Protein AF-A0A5P9NQQ9-F1 (afdb_monomer_lite)

Structure (mmCIF, N/CA/C/O backbone):
data_AF-A0A5P9NQQ9-F1
#
_entry.id   AF-A0A5P9NQQ9-F1
#
loop_
_atom_site.group_PDB
_atom_site.id
_atom_site.type_symbol
_atom_site.label_atom_id
_atom_site.label_alt_id
_atom_site.label_comp_id
_atom_site.label_asym_id
_atom_site.label_entity_id
_atom_site.label_seq_id
_atom_site.pdbx_PDB_ins_code
_atom_site.Cartn_x
_atom_site.Cartn_y
_atom_site.Cartn_z
_atom_site.occupancy
_atom_site.B_iso_or_equiv
_atom_site.auth_seq_id
_atom_site.auth_comp_id
_atom_site.auth_asym_id
_atom_site.auth_atom_id
_atom_site.pdbx_PDB_model_num
ATOM 1 N N . MET A 1 1 ? -5.054 -13.053 15.509 1.00 62.75 1 MET A N 1
ATOM 2 C CA . MET A 1 1 ? -4.160 -11.875 15.423 1.00 62.75 1 MET A CA 1
ATOM 3 C C . MET A 1 1 ? -4.801 -10.733 16.200 1.00 62.75 1 MET A C 1
ATOM 5 O O . MET A 1 1 ? -6.017 -10.631 16.146 1.00 62.75 1 MET A O 1
ATOM 9 N N . THR A 1 2 ? -4.041 -9.943 16.963 1.00 88.81 2 THR A N 1
ATOM 10 C CA . THR A 1 2 ? -4.587 -8.856 17.804 1.00 88.81 2 THR A CA 1
ATOM 11 C C . THR A 1 2 ? -4.728 -7.544 17.020 1.00 88.81 2 THR A C 1
ATOM 13 O O . THR A 1 2 ? -4.051 -7.359 16.008 1.00 88.81 2 THR A O 1
ATOM 16 N N . LEU A 1 3 ? -5.566 -6.615 17.505 1.00 94.50 3 LEU A N 1
ATOM 17 C CA . LEU A 1 3 ? -5.713 -5.258 16.948 1.00 94.50 3 LEU A CA 1
ATOM 18 C C . LEU A 1 3 ? -4.354 -4.548 16.811 1.00 94.50 3 LEU A C 1
ATOM 20 O O . LEU A 1 3 ? -4.021 -4.015 15.759 1.00 94.50 3 LEU A O 1
ATOM 24 N N . VAL A 1 4 ? -3.530 -4.602 17.858 1.00 96.94 4 VAL A N 1
ATOM 25 C CA . VAL A 1 4 ? -2.196 -3.984 17.853 1.00 96.94 4 VAL A CA 1
ATOM 26 C C . VAL A 1 4 ? -1.304 -4.588 16.770 1.00 96.94 4 VAL A C 1
ATOM 28 O O . VAL A 1 4 ? -0.618 -3.856 16.064 1.00 96.94 4 VAL A O 1
ATOM 31 N N . ALA A 1 5 ? -1.337 -5.914 16.602 1.00 97.62 5 ALA A N 1
ATOM 32 C CA . ALA A 1 5 ? -0.528 -6.584 15.592 1.00 97.62 5 ALA A CA 1
ATOM 33 C C . ALA A 1 5 ? -0.919 -6.157 14.170 1.00 97.62 5 ALA A C 1
ATOM 35 O O . ALA A 1 5 ? -0.033 -5.871 13.370 1.00 97.62 5 ALA A O 1
ATOM 36 N N . VAL A 1 6 ? -2.219 -6.062 13.853 1.00 98.06 6 VAL A N 1
ATOM 37 C CA . VAL A 1 6 ? -2.646 -5.639 12.506 1.00 98.06 6 VAL A CA 1
ATOM 38 C C . VAL A 1 6 ? -2.301 -4.174 12.233 1.00 98.06 6 VAL A C 1
ATOM 40 O O . VAL A 1 6 ? -1.783 -3.871 11.162 1.00 98.06 6 VAL A O 1
ATOM 43 N N . LEU A 1 7 ? -2.476 -3.283 13.215 1.00 98.50 7 LEU A N 1
ATOM 44 C CA . LEU A 1 7 ? -2.081 -1.877 13.087 1.00 98.50 7 LEU A CA 1
ATOM 45 C C . LEU A 1 7 ? -0.565 -1.733 12.890 1.00 98.50 7 LEU A C 1
ATOM 47 O O . LEU A 1 7 ? -0.127 -0.946 12.052 1.00 98.50 7 LEU A O 1
ATOM 51 N N . LEU A 1 8 ? 0.241 -2.516 13.614 1.00 98.62 8 LEU A N 1
ATOM 52 C CA . LEU A 1 8 ? 1.697 -2.495 13.473 1.00 98.62 8 LEU A CA 1
ATOM 53 C C . LEU A 1 8 ? 2.131 -2.970 12.082 1.00 98.62 8 LEU A C 1
ATOM 55 O O . LEU A 1 8 ? 2.996 -2.353 11.464 1.00 98.62 8 LEU A O 1
ATOM 59 N N . LEU A 1 9 ? 1.515 -4.037 11.573 1.00 98.62 9 LEU A N 1
ATOM 60 C CA . LEU A 1 9 ? 1.798 -4.537 10.230 1.00 98.62 9 LEU A CA 1
ATOM 61 C C . LEU A 1 9 ? 1.407 -3.520 9.151 1.00 98.62 9 LEU A C 1
ATOM 63 O O . LEU A 1 9 ? 2.206 -3.281 8.247 1.00 98.62 9 LEU A O 1
ATOM 67 N N . ASN A 1 10 ? 0.241 -2.876 9.274 1.00 98.81 10 ASN A N 1
ATOM 68 C CA . ASN A 1 10 ? -0.165 -1.792 8.375 1.00 98.81 10 ASN A CA 1
ATOM 69 C C . ASN A 1 10 ? 0.848 -0.642 8.412 1.00 98.81 10 ASN A C 1
ATOM 71 O O . ASN A 1 10 ? 1.297 -0.183 7.365 1.00 98.81 10 ASN A O 1
ATOM 75 N N . ALA A 1 11 ? 1.246 -0.197 9.610 1.00 98.81 11 ALA A N 1
ATOM 76 C CA . ALA A 1 11 ? 2.225 0.872 9.779 1.00 98.81 11 ALA A CA 1
ATOM 77 C C . ALA A 1 11 ? 3.553 0.542 9.086 1.00 98.81 11 ALA A C 1
ATOM 79 O O . ALA A 1 11 ? 4.048 1.334 8.289 1.00 98.81 11 ALA A O 1
ATOM 80 N N . ILE A 1 12 ? 4.106 -0.647 9.338 1.00 98.81 12 ILE A N 1
ATOM 81 C CA . ILE A 1 12 ? 5.363 -1.082 8.720 1.00 98.81 12 ILE A CA 1
ATOM 82 C C . ILE A 1 12 ? 5.215 -1.147 7.201 1.00 98.81 12 ILE A C 1
ATOM 84 O O . ILE A 1 12 ? 6.064 -0.630 6.476 1.00 98.81 12 ILE A O 1
ATOM 88 N N . TRP A 1 13 ? 4.145 -1.767 6.707 1.00 98.81 13 TRP A N 1
ATOM 89 C CA . TRP A 1 13 ? 3.975 -1.987 5.278 1.00 98.81 13 TRP A CA 1
ATOM 90 C C . TRP A 1 13 ? 3.759 -0.683 4.503 1.00 98.81 13 TRP A C 1
ATOM 92 O O . TRP A 1 13 ? 4.443 -0.438 3.508 1.00 98.81 13 TRP A O 1
ATOM 102 N N . PHE A 1 14 ? 2.907 0.212 5.006 1.00 98.81 14 PHE A N 1
ATOM 103 C CA . PHE A 1 14 ? 2.761 1.553 4.444 1.00 98.81 14 PHE A CA 1
ATOM 104 C C . PHE A 1 14 ? 4.059 2.371 4.556 1.00 98.81 14 PHE A C 1
ATOM 106 O O . PHE A 1 14 ? 4.407 3.100 3.629 1.00 98.81 14 PHE A O 1
ATOM 113 N N . GLY A 1 15 ? 4.838 2.214 5.629 1.00 98.75 15 GLY A N 1
ATOM 114 C CA . GLY A 1 15 ? 6.157 2.842 5.758 1.00 98.75 15 GLY A CA 1
ATOM 115 C C . GLY A 1 15 ? 7.158 2.365 4.697 1.00 98.75 15 GLY A C 1
ATOM 116 O O . GLY A 1 15 ? 7.855 3.176 4.084 1.00 98.75 15 GLY A O 1
ATOM 117 N N . LEU A 1 16 ? 7.187 1.061 4.411 1.00 98.56 16 LEU A N 1
ATOM 118 C CA . LEU A 1 16 ? 8.004 0.486 3.336 1.00 98.56 16 LEU A CA 1
ATOM 119 C C . LEU A 1 16 ? 7.539 0.959 1.953 1.00 98.56 16 LEU A C 1
ATOM 121 O O . LEU A 1 16 ? 8.364 1.254 1.087 1.00 98.56 16 LEU A O 1
ATOM 125 N N . ALA A 1 17 ? 6.228 1.086 1.747 1.00 98.19 17 ALA A N 1
ATOM 126 C CA . ALA A 1 17 ? 5.679 1.668 0.530 1.00 98.19 17 ALA A CA 1
ATOM 127 C C . ALA A 1 17 ? 6.096 3.143 0.379 1.00 98.19 17 ALA A C 1
ATOM 129 O O . ALA A 1 17 ? 6.539 3.543 -0.698 1.00 98.19 17 ALA A O 1
ATOM 130 N N . PHE A 1 18 ? 6.052 3.948 1.446 1.00 98.69 18 PHE A N 1
ATOM 131 C CA . PHE A 1 18 ? 6.598 5.310 1.429 1.00 98.69 18 PHE A CA 1
ATOM 132 C C . PHE A 1 18 ? 8.075 5.324 1.014 1.00 98.69 18 PHE A C 1
ATOM 134 O O . PHE A 1 18 ? 8.448 6.079 0.115 1.00 98.69 18 PHE A O 1
ATOM 141 N N . GLU A 1 19 ? 8.914 4.468 1.599 1.00 98.38 19 GLU A N 1
ATOM 142 C CA . GLU A 1 19 ? 10.322 4.372 1.210 1.00 98.38 19 GLU A CA 1
ATOM 143 C C . GLU A 1 19 ? 10.466 4.030 -0.284 1.00 98.38 19 GLU A C 1
ATOM 145 O O . GLU A 1 19 ? 11.201 4.707 -1.007 1.00 98.38 19 GLU A O 1
ATOM 150 N N . ALA A 1 20 ? 9.739 3.021 -0.771 1.00 97.69 20 ALA A N 1
ATOM 151 C CA . ALA A 1 20 ? 9.813 2.565 -2.154 1.00 97.69 20 ALA A CA 1
ATOM 152 C C . ALA A 1 20 ? 9.357 3.638 -3.157 1.00 97.69 20 ALA A C 1
ATOM 154 O O . ALA A 1 20 ? 10.067 3.921 -4.126 1.00 97.69 20 ALA A O 1
ATOM 155 N N . PHE A 1 21 ? 8.198 4.252 -2.913 1.00 98.00 21 PHE A N 1
ATOM 156 C CA . PHE A 1 21 ? 7.552 5.177 -3.843 1.00 98.00 21 PHE A CA 1
ATOM 157 C C . PHE A 1 21 ? 8.041 6.620 -3.715 1.00 98.00 21 PHE A C 1
ATOM 159 O O . PHE A 1 21 ? 8.022 7.343 -4.704 1.00 98.00 21 PHE A O 1
ATOM 166 N N . TYR A 1 22 ? 8.513 7.054 -2.543 1.00 98.38 22 TYR A N 1
ATOM 167 C CA . TYR A 1 22 ? 8.976 8.429 -2.327 1.00 98.38 22 TYR A CA 1
ATOM 168 C C . TYR A 1 22 ? 10.501 8.547 -2.408 1.00 98.38 22 TYR A C 1
ATOM 170 O O . TYR A 1 22 ? 11.042 9.329 -3.202 1.00 98.38 22 TYR A O 1
ATOM 178 N N . ILE A 1 23 ? 11.205 7.757 -1.590 1.00 98.19 23 ILE A N 1
ATOM 179 C CA . ILE A 1 23 ? 12.659 7.854 -1.404 1.00 98.19 23 ILE A CA 1
ATOM 180 C C . ILE A 1 23 ? 13.377 7.136 -2.549 1.00 98.19 23 ILE A C 1
ATOM 182 O O . ILE A 1 23 ? 14.177 7.735 -3.267 1.00 98.19 23 ILE A O 1
ATOM 186 N N . ARG A 1 24 ? 13.045 5.863 -2.780 1.00 97.94 24 ARG A N 1
ATOM 187 C CA . ARG A 1 24 ? 13.659 5.004 -3.805 1.00 97.94 24 ARG A CA 1
ATOM 188 C C . ARG A 1 24 ? 12.884 4.982 -5.121 1.00 97.94 24 ARG A C 1
ATOM 190 O O . ARG A 1 24 ? 13.062 4.068 -5.924 1.00 97.94 24 ARG A O 1
ATOM 197 N N . ARG A 1 25 ? 12.090 6.015 -5.398 1.00 97.94 25 ARG A N 1
ATOM 198 C CA . ARG A 1 25 ? 11.178 6.084 -6.553 1.00 97.94 25 ARG A CA 1
ATOM 199 C C . ARG A 1 25 ? 11.825 5.783 -7.907 1.00 97.94 25 ARG A C 1
ATOM 201 O O . ARG A 1 25 ? 11.235 5.094 -8.727 1.00 97.94 25 ARG A O 1
ATOM 208 N N . ARG A 1 26 ? 13.079 6.204 -8.128 1.00 97.44 26 ARG A N 1
ATOM 209 C CA . ARG A 1 26 ? 13.843 5.875 -9.351 1.00 97.44 26 ARG A CA 1
ATOM 210 C C . ARG A 1 26 ? 14.204 4.392 -9.454 1.00 97.44 26 ARG A C 1
ATOM 212 O O . ARG A 1 26 ? 14.282 3.864 -10.556 1.00 97.44 26 ARG A O 1
ATOM 219 N N . VAL A 1 27 ? 14.449 3.721 -8.328 1.00 97.06 27 VAL A N 1
ATOM 220 C CA . VAL A 1 27 ? 14.668 2.267 -8.289 1.00 97.06 27 VAL A CA 1
ATOM 221 C C . VAL A 1 27 ? 13.352 1.551 -8.563 1.00 97.06 27 VAL A C 1
ATOM 223 O O . VAL A 1 27 ? 13.320 0.644 -9.388 1.00 97.06 27 VAL A O 1
ATOM 226 N N . PHE A 1 28 ? 12.264 1.999 -7.935 1.00 96.81 28 PHE A N 1
ATOM 227 C CA . PHE A 1 28 ? 10.941 1.427 -8.159 1.00 96.81 28 PHE A CA 1
ATOM 228 C C . PHE A 1 28 ? 10.439 1.641 -9.598 1.00 96.81 28 PHE A C 1
ATOM 230 O O . PHE A 1 28 ? 9.889 0.725 -10.200 1.00 96.81 28 PHE A O 1
ATOM 237 N N . GLY A 1 29 ? 10.724 2.791 -10.214 1.00 96.88 29 GLY A N 1
ATOM 238 C CA . GLY A 1 29 ? 10.417 3.056 -11.624 1.00 96.88 29 GLY A CA 1
ATOM 239 C C . GLY A 1 29 ? 11.025 2.021 -12.576 1.00 96.88 29 GLY A C 1
ATOM 240 O O . GLY A 1 29 ? 10.365 1.597 -13.520 1.00 96.88 29 GLY A O 1
ATOM 241 N N . LYS A 1 30 ? 12.228 1.507 -12.279 1.00 96.19 30 LYS A N 1
ATOM 242 C CA . LYS A 1 30 ? 12.850 0.417 -13.057 1.00 96.19 30 LYS A CA 1
ATOM 243 C C . LYS A 1 30 ? 12.105 -0.913 -12.929 1.00 96.19 30 LYS A C 1
ATOM 245 O O . LYS A 1 30 ? 12.219 -1.748 -13.821 1.00 96.19 30 LYS A O 1
ATOM 250 N N . VAL A 1 31 ? 11.380 -1.121 -11.829 1.00 94.88 31 VAL A N 1
ATOM 251 C CA . VAL A 1 31 ? 10.502 -2.286 -11.639 1.00 94.88 31 VAL A CA 1
ATOM 252 C C . VAL A 1 31 ? 9.231 -2.134 -12.478 1.00 94.88 31 VAL A C 1
ATOM 254 O O . VAL A 1 31 ? 8.775 -3.120 -13.050 1.00 94.88 31 VAL A O 1
ATOM 257 N N . MET A 1 32 ? 8.688 -0.914 -12.574 1.00 93.50 32 MET A N 1
ATOM 258 C CA . MET A 1 32 ? 7.478 -0.615 -13.355 1.00 93.50 32 MET A CA 1
ATOM 259 C C . MET A 1 32 ? 7.718 -0.631 -14.864 1.00 93.50 32 MET A C 1
ATOM 261 O O . MET A 1 32 ? 6.859 -1.083 -15.610 1.00 93.50 32 MET A O 1
ATOM 265 N N . VAL A 1 33 ? 8.880 -0.144 -15.301 1.00 95.44 33 VAL A N 1
ATOM 266 C CA . VAL A 1 33 ? 9.296 -0.115 -16.706 1.00 95.44 33 VAL A CA 1
ATOM 267 C C . VAL A 1 33 ? 10.556 -0.970 -16.818 1.00 95.44 33 VAL A C 1
ATOM 269 O O . VAL A 1 33 ? 11.655 -0.455 -16.604 1.00 95.44 33 VAL A O 1
ATOM 272 N N . PRO A 1 34 ? 10.440 -2.294 -17.028 1.00 91.88 34 PRO A N 1
ATOM 273 C CA . PRO A 1 34 ? 11.577 -3.213 -16.981 1.00 91.88 34 PRO A CA 1
ATOM 274 C C . PRO A 1 34 ? 12.494 -3.111 -18.211 1.00 91.88 34 PRO A C 1
ATOM 276 O O . PRO A 1 34 ? 13.706 -3.301 -18.070 1.00 91.88 34 PRO A O 1
ATOM 279 N N . ILE A 1 35 ? 11.938 -2.763 -19.374 1.00 92.69 35 ILE A N 1
ATOM 280 C CA . ILE A 1 35 ? 12.670 -2.515 -20.625 1.00 92.69 35 ILE A CA 1
ATOM 281 C C . ILE A 1 35 ? 13.457 -1.211 -20.470 1.00 92.69 35 ILE A C 1
ATOM 283 O O . ILE A 1 35 ? 12.946 -0.234 -19.925 1.00 92.69 35 ILE A O 1
ATOM 287 N N . ARG A 1 36 ? 14.741 -1.204 -20.839 1.00 93.50 36 ARG A N 1
ATOM 288 C CA . ARG A 1 36 ? 15.627 -0.065 -20.551 1.00 93.50 36 ARG A CA 1
ATOM 289 C C . ARG A 1 36 ? 15.374 1.089 -21.512 1.00 93.50 36 ARG A C 1
ATOM 291 O O . ARG A 1 36 ? 15.395 2.235 -21.080 1.00 93.50 36 ARG A O 1
ATOM 298 N N . GLU A 1 37 ? 15.134 0.757 -22.767 1.00 94.62 37 GLU A N 1
ATOM 299 C CA . GLU A 1 37 ? 14.923 1.659 -23.893 1.00 94.62 37 GLU A CA 1
ATOM 300 C C . GLU A 1 37 ? 13.677 2.536 -23.660 1.00 94.62 37 GLU A C 1
ATOM 302 O O . GLU A 1 37 ? 13.690 3.732 -23.934 1.00 94.62 37 GLU A O 1
ATOM 307 N N . ASP A 1 38 ? 12.652 1.986 -23.001 1.00 94.19 38 ASP A N 1
ATOM 308 C CA . ASP A 1 38 ? 11.409 2.691 -22.654 1.00 94.19 38 ASP A CA 1
ATOM 309 C C . ASP A 1 38 ? 11.572 3.728 -21.525 1.00 94.19 38 ASP A C 1
ATOM 311 O O . ASP A 1 38 ? 10.619 4.427 -21.171 1.00 94.19 38 ASP A O 1
ATOM 315 N N . ARG A 1 39 ? 12.768 3.839 -20.931 1.00 96.12 39 ARG A N 1
ATOM 316 C CA . ARG A 1 39 ? 13.062 4.769 -19.826 1.00 96.12 39 ARG A CA 1
ATOM 317 C C . ARG A 1 39 ? 13.672 6.087 -20.291 1.00 96.12 39 ARG A C 1
ATOM 319 O O . ARG A 1 39 ? 13.820 6.997 -19.480 1.00 96.12 39 ARG A O 1
ATOM 326 N N . GLU A 1 40 ? 14.051 6.198 -21.560 1.00 93.62 40 GLU A N 1
ATOM 327 C CA . GLU A 1 40 ? 14.743 7.372 -22.108 1.00 93.62 40 GLU A CA 1
ATOM 328 C C . GLU A 1 40 ? 13.749 8.397 -22.675 1.00 93.62 40 GLU A C 1
ATOM 330 O O . GLU A 1 40 ? 13.850 8.842 -23.814 1.00 93.62 40 GLU A O 1
ATOM 335 N N . ASN A 1 41 ? 12.735 8.755 -21.883 1.00 94.75 41 ASN A N 1
ATOM 336 C CA . ASN A 1 41 ? 11.724 9.737 -22.272 1.00 94.75 41 ASN A CA 1
ATOM 337 C C . ASN A 1 41 ? 11.103 10.446 -21.057 1.00 94.75 41 ASN A C 1
ATOM 339 O O . ASN A 1 41 ? 11.188 9.993 -19.914 1.00 94.75 41 ASN A O 1
ATOM 343 N N . THR A 1 42 ? 10.424 11.562 -21.323 1.00 96.56 42 THR A N 1
ATOM 344 C CA . THR A 1 42 ? 9.786 12.398 -20.295 1.00 96.56 42 THR A CA 1
ATOM 345 C C . THR A 1 42 ? 8.608 11.716 -19.599 1.00 96.56 42 THR A C 1
ATOM 347 O O . THR A 1 42 ? 8.308 12.049 -18.452 1.00 96.56 42 THR A O 1
ATOM 350 N N . ALA A 1 43 ? 7.951 10.744 -20.242 1.00 96.56 43 ALA A N 1
ATOM 351 C CA . ALA A 1 43 ? 6.862 9.990 -19.625 1.00 96.56 43 ALA A CA 1
ATOM 352 C C . ALA A 1 43 ? 7.374 9.085 -18.493 1.00 96.56 43 ALA A C 1
ATOM 354 O O . ALA A 1 43 ? 6.739 8.997 -17.441 1.00 96.56 43 ALA A O 1
ATOM 355 N N . TYR A 1 44 ? 8.552 8.476 -18.656 1.00 97.00 44 TYR A N 1
ATOM 356 C CA . TYR A 1 44 ? 9.204 7.719 -17.591 1.00 97.00 44 TYR A CA 1
ATOM 357 C C . TYR A 1 44 ? 9.581 8.608 -16.398 1.00 97.00 44 TYR A C 1
ATOM 359 O O . TYR A 1 44 ? 9.320 8.239 -15.252 1.00 97.00 44 TYR A O 1
ATOM 367 N N . ASP A 1 45 ? 10.139 9.799 -16.635 1.00 97.50 45 ASP A N 1
ATOM 368 C CA . ASP A 1 45 ? 10.450 10.732 -15.545 1.00 97.50 45 ASP A CA 1
ATOM 369 C C . ASP A 1 45 ? 9.182 11.211 -14.820 1.00 97.50 45 ASP A C 1
ATOM 371 O O . ASP A 1 45 ? 9.164 11.272 -13.587 1.00 97.50 45 ASP A O 1
ATOM 375 N N . ALA A 1 46 ? 8.094 11.473 -15.553 1.00 97.81 46 ALA A N 1
ATOM 376 C CA . ALA A 1 46 ? 6.798 11.801 -14.962 1.00 97.81 46 ALA A CA 1
ATOM 377 C C . ALA A 1 46 ? 6.252 10.646 -14.100 1.00 97.81 46 ALA A C 1
ATOM 379 O O . ALA A 1 46 ? 5.793 10.884 -12.982 1.00 97.81 46 ALA A O 1
ATOM 380 N N . LEU A 1 47 ? 6.361 9.394 -14.566 1.00 96.75 47 LEU A N 1
ATOM 381 C CA . LEU A 1 47 ? 6.000 8.201 -13.791 1.00 96.75 47 LEU A CA 1
ATOM 382 C C . LEU A 1 47 ? 6.823 8.110 -12.499 1.00 96.75 47 LEU A C 1
ATOM 384 O O . LEU A 1 47 ? 6.265 7.908 -11.421 1.00 96.75 47 LEU A O 1
ATOM 388 N N . VAL A 1 48 ? 8.140 8.286 -12.585 1.00 98.12 48 VAL A N 1
ATOM 389 C CA . VAL A 1 48 ? 9.038 8.259 -11.424 1.00 98.12 48 VAL A CA 1
ATOM 390 C C . VAL A 1 48 ? 8.657 9.334 -10.407 1.00 98.12 48 VAL A C 1
ATOM 392 O O . VAL A 1 48 ? 8.549 9.033 -9.218 1.00 98.12 48 VAL A O 1
ATOM 395 N N . GLU A 1 49 ? 8.442 10.577 -10.842 1.00 98.00 49 GLU A N 1
ATOM 396 C CA . GLU A 1 49 ? 8.087 11.674 -9.934 1.00 98.00 49 GLU A CA 1
ATOM 397 C C . GLU A 1 49 ? 6.662 11.535 -9.380 1.00 98.00 49 GLU A C 1
ATOM 399 O O . GLU A 1 49 ? 6.429 11.901 -8.225 1.00 98.00 49 GLU A O 1
ATOM 404 N N . SER A 1 50 ? 5.742 10.897 -10.118 1.00 97.50 50 SER A N 1
ATOM 405 C CA . SER A 1 50 ? 4.404 10.556 -9.613 1.00 97.50 50 SER A CA 1
ATOM 406 C C . SER A 1 50 ? 4.454 9.668 -8.360 1.00 97.50 50 SER A C 1
ATOM 408 O O . SER A 1 50 ? 3.586 9.759 -7.487 1.00 97.50 50 SER A O 1
ATOM 410 N N . GLY A 1 51 ? 5.535 8.892 -8.202 1.00 97.44 51 GLY A N 1
ATOM 411 C CA . GLY A 1 51 ? 5.805 8.097 -7.008 1.00 97.44 51 GLY A CA 1
ATOM 412 C C . GLY A 1 51 ? 5.779 8.919 -5.715 1.00 97.44 51 GLY A C 1
ATOM 413 O O . GLY A 1 51 ? 5.363 8.405 -4.682 1.00 97.44 51 GLY A O 1
ATOM 414 N N . ARG A 1 52 ? 6.114 10.218 -5.747 1.00 97.75 52 ARG A N 1
ATOM 415 C CA . ARG A 1 52 ? 6.069 11.080 -4.548 1.00 97.75 52 ARG A CA 1
ATOM 416 C C . ARG A 1 52 ? 4.656 11.256 -4.008 1.00 97.75 52 ARG A C 1
ATOM 418 O O . ARG A 1 52 ? 4.471 11.253 -2.795 1.00 97.75 52 ARG A O 1
ATOM 425 N N . PHE A 1 53 ? 3.662 11.363 -4.884 1.00 97.06 53 PHE A N 1
ATOM 426 C CA . PHE A 1 53 ? 2.266 11.451 -4.462 1.00 97.06 53 PHE A CA 1
ATOM 427 C C . PHE A 1 53 ? 1.837 10.141 -3.803 1.00 97.06 53 PHE A C 1
ATOM 429 O O . PHE A 1 53 ? 1.349 10.142 -2.675 1.00 97.06 53 PHE A O 1
ATOM 436 N N . MET A 1 54 ? 2.119 9.012 -4.461 1.00 95.94 54 MET A N 1
ATOM 437 C CA . MET A 1 54 ? 1.809 7.684 -3.931 1.00 95.94 54 MET A CA 1
ATOM 438 C C . MET A 1 54 ? 2.517 7.426 -2.595 1.00 95.94 54 MET A C 1
ATOM 440 O O . MET A 1 54 ? 1.897 6.981 -1.632 1.00 95.94 54 MET A O 1
ATOM 444 N N . GLY A 1 55 ? 3.802 7.754 -2.501 1.00 98.19 55 GLY A N 1
ATOM 445 C CA . GLY A 1 55 ? 4.574 7.643 -1.273 1.00 98.19 55 GLY A CA 1
ATOM 446 C C . GLY A 1 55 ? 4.029 8.534 -0.157 1.00 98.19 55 GLY A C 1
ATOM 447 O O . GLY A 1 55 ? 3.923 8.072 0.973 1.00 98.19 55 GLY A O 1
ATOM 448 N N . GLY A 1 56 ? 3.612 9.767 -0.462 1.00 98.44 56 GLY A N 1
ATOM 449 C CA . GLY A 1 56 ? 2.995 10.676 0.508 1.00 98.44 56 GLY A CA 1
ATOM 450 C C . GLY A 1 56 ? 1.713 10.116 1.131 1.00 98.44 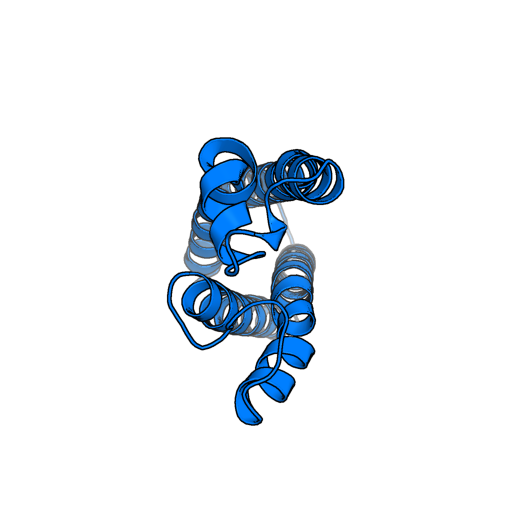56 GLY A C 1
ATOM 451 O O . GLY A 1 56 ? 1.558 10.166 2.351 1.00 98.44 56 GLY A O 1
ATOM 452 N N . PHE A 1 57 ? 0.835 9.502 0.327 1.00 98.19 57 PHE A N 1
ATOM 453 C CA . PHE A 1 57 ? -0.348 8.808 0.852 1.00 98.19 57 PHE A CA 1
ATOM 454 C C . PHE A 1 57 ? 0.032 7.649 1.777 1.00 98.19 57 PHE A C 1
ATOM 456 O O . PHE A 1 57 ? -0.511 7.532 2.873 1.00 98.19 57 PHE A O 1
ATOM 463 N N . ASN A 1 58 ? 1.005 6.829 1.377 1.00 98.69 58 ASN A N 1
ATOM 464 C CA . ASN A 1 58 ? 1.479 5.724 2.209 1.00 98.69 58 ASN A CA 1
ATOM 465 C C . ASN A 1 58 ? 2.120 6.224 3.520 1.00 98.69 58 ASN A C 1
ATOM 467 O O . ASN A 1 58 ? 1.882 5.642 4.572 1.00 98.69 58 ASN A O 1
ATOM 471 N N . LEU A 1 59 ? 2.848 7.346 3.511 1.00 98.75 59 LEU A N 1
ATOM 472 C CA . LEU A 1 59 ? 3.373 7.946 4.742 1.00 98.75 59 LEU A CA 1
ATOM 473 C C . LEU A 1 59 ? 2.246 8.358 5.694 1.00 98.75 59 LEU A C 1
ATOM 475 O O . LEU A 1 59 ? 2.319 8.069 6.886 1.00 98.75 59 LEU A O 1
ATOM 479 N N . ALA A 1 60 ? 1.199 9.000 5.173 1.00 98.69 60 ALA A N 1
ATOM 480 C CA . ALA A 1 60 ? 0.047 9.394 5.975 1.00 98.69 60 ALA A CA 1
ATOM 481 C C . ALA A 1 60 ? -0.660 8.173 6.590 1.00 98.69 60 ALA A C 1
ATOM 483 O O . ALA A 1 60 ? -0.972 8.183 7.778 1.00 98.69 60 ALA A O 1
ATOM 484 N N . LEU A 1 61 ? -0.849 7.097 5.818 1.00 98.69 61 LEU A N 1
ATOM 485 C CA . LEU A 1 61 ? -1.441 5.844 6.303 1.00 98.69 61 LEU A CA 1
ATOM 486 C C . LEU A 1 61 ? -0.556 5.146 7.346 1.00 98.69 61 LEU A C 1
ATOM 488 O O . LEU A 1 61 ? -1.058 4.647 8.356 1.00 98.69 61 LEU A O 1
ATOM 492 N N . SER A 1 62 ? 0.762 5.153 7.145 1.00 98.81 62 SER A N 1
ATOM 493 C CA . SER A 1 62 ? 1.728 4.659 8.127 1.00 98.81 62 SER A CA 1
ATOM 494 C C . SER A 1 62 ? 1.628 5.444 9.434 1.00 98.81 62 SER A C 1
ATOM 496 O O . SER A 1 62 ? 1.499 4.849 10.503 1.00 98.81 62 SER A O 1
ATOM 498 N N . ALA A 1 63 ? 1.663 6.775 9.354 1.00 98.81 63 ALA A N 1
ATOM 499 C CA . ALA A 1 63 ? 1.580 7.659 10.511 1.00 98.81 63 ALA A CA 1
ATOM 500 C C . ALA A 1 63 ? 0.241 7.514 11.245 1.00 98.81 63 ALA A C 1
ATOM 502 O O . ALA A 1 63 ? 0.227 7.475 12.473 1.00 98.81 63 ALA A O 1
ATOM 503 N N . LEU A 1 64 ? -0.866 7.359 10.511 1.00 98.62 64 LEU A N 1
ATOM 504 C CA . LEU A 1 64 ? -2.181 7.089 11.087 1.00 98.62 64 LEU A CA 1
ATOM 505 C C . LEU A 1 64 ? -2.162 5.804 11.918 1.00 98.62 64 LEU A C 1
ATOM 507 O O . LEU A 1 64 ? -2.555 5.828 13.078 1.00 98.62 64 LEU A O 1
ATOM 511 N N . ASN A 1 65 ? -1.664 4.694 11.368 1.00 98.75 65 ASN A N 1
ATOM 512 C CA . ASN A 1 65 ? -1.615 3.425 12.096 1.00 98.75 65 ASN A CA 1
ATOM 513 C C . ASN A 1 65 ? -0.706 3.501 13.339 1.00 98.75 65 ASN A C 1
ATOM 515 O O . ASN A 1 65 ? -1.057 2.954 14.382 1.00 98.75 65 ASN A O 1
ATOM 519 N N . ILE A 1 66 ? 0.406 4.241 13.273 1.00 98.75 66 ILE A N 1
ATOM 520 C CA . ILE A 1 66 ? 1.252 4.525 14.445 1.00 98.75 66 ILE A CA 1
ATOM 521 C C . ILE A 1 66 ? 0.474 5.328 15.498 1.00 98.75 66 ILE A C 1
ATOM 523 O O . ILE A 1 66 ? 0.471 4.961 16.672 1.00 98.75 66 ILE A O 1
ATOM 527 N N . ALA A 1 67 ? -0.222 6.391 15.092 1.00 98.44 67 ALA A N 1
ATOM 528 C CA . ALA A 1 67 ? -1.027 7.209 15.998 1.00 98.44 67 ALA A CA 1
ATOM 529 C C . ALA A 1 67 ? -2.146 6.394 16.668 1.00 98.44 67 ALA A C 1
ATOM 531 O O . ALA A 1 67 ? -2.388 6.553 17.861 1.00 98.44 67 ALA A O 1
ATOM 532 N N . LEU A 1 68 ? -2.779 5.475 15.933 1.00 97.94 68 LEU A N 1
ATOM 533 C CA . LEU A 1 68 ? -3.789 4.560 16.468 1.00 97.94 68 LEU A CA 1
ATOM 534 C C . LEU A 1 68 ? -3.219 3.612 17.533 1.00 97.94 68 LEU A C 1
ATOM 536 O O . LEU A 1 68 ? -3.873 3.387 18.548 1.00 97.94 68 LEU A O 1
ATOM 540 N N . ILE A 1 69 ? -1.994 3.106 17.353 1.00 97.62 69 ILE A N 1
ATOM 541 C CA . ILE A 1 69 ? -1.309 2.274 18.361 1.00 97.62 69 ILE A CA 1
ATOM 542 C C . ILE A 1 69 ? -1.023 3.072 19.639 1.00 97.62 69 ILE A C 1
ATOM 544 O O . ILE A 1 69 ? -1.172 2.547 20.739 1.00 97.62 69 ILE A O 1
ATOM 548 N N . PHE A 1 70 ? -0.643 4.346 19.523 1.00 97.62 70 PHE A N 1
ATOM 549 C CA . PHE A 1 70 ? -0.454 5.209 20.694 1.00 97.62 70 PHE A CA 1
ATOM 550 C C . PHE A 1 70 ? -1.772 5.695 21.314 1.00 97.62 70 PHE A C 1
ATOM 552 O O . PHE A 1 70 ? -1.765 6.205 22.431 1.00 97.62 70 PHE A O 1
ATOM 559 N N . ASN A 1 71 ? -2.902 5.506 20.626 1.00 96.25 71 ASN A N 1
ATOM 560 C CA . ASN A 1 71 ? -4.224 5.967 21.042 1.00 96.25 71 ASN A CA 1
ATOM 561 C C . ASN A 1 71 ? -5.251 4.820 21.144 1.00 96.25 71 ASN A C 1
ATOM 563 O O . ASN A 1 71 ? -6.422 4.993 20.809 1.00 96.25 71 ASN A O 1
ATOM 567 N N . LEU A 1 72 ? -4.834 3.641 21.624 1.00 93.12 72 LEU A N 1
ATOM 568 C CA . LEU A 1 72 ? -5.714 2.466 21.766 1.00 93.12 72 LEU A CA 1
ATOM 569 C C . LEU A 1 72 ? -6.917 2.695 22.699 1.00 93.12 72 LEU A C 1
ATOM 571 O O . LEU A 1 72 ? -7.929 2.017 22.565 1.00 93.12 72 LEU A O 1
ATOM 575 N N . GLY A 1 73 ? -6.826 3.646 23.631 1.00 91.94 73 GLY A N 1
ATOM 576 C CA . GLY A 1 73 ? -7.942 4.052 24.493 1.00 91.94 73 GLY A CA 1
ATOM 577 C C . GLY A 1 73 ? -8.803 5.186 23.926 1.00 91.94 73 GLY A C 1
ATOM 578 O O . GLY A 1 73 ? -9.745 5.615 24.582 1.00 91.94 73 GLY A O 1
ATOM 579 N N . GLY A 1 74 ? -8.474 5.708 22.740 1.00 91.12 74 GLY A N 1
ATOM 580 C CA . GLY A 1 74 ? -9.113 6.898 22.172 1.00 91.12 74 GLY A CA 1
ATOM 581 C C . GLY A 1 74 ? -10.478 6.659 21.526 1.00 91.12 74 GLY A C 1
ATOM 582 O O . GLY A 1 74 ? -11.183 7.621 21.228 1.00 91.12 74 GLY A O 1
ATOM 583 N N . PHE A 1 75 ? -10.864 5.399 21.316 1.00 94.38 75 PHE A N 1
ATOM 584 C CA . PHE A 1 75 ? -12.165 5.018 20.772 1.00 94.38 75 PHE A CA 1
ATOM 585 C C . PHE A 1 75 ? -12.902 4.133 21.772 1.00 94.38 75 PHE A C 1
ATOM 587 O O . PHE A 1 75 ? -12.341 3.176 22.300 1.00 94.38 75 PHE A O 1
ATOM 594 N N . SER A 1 76 ? -14.166 4.465 22.024 1.00 92.56 76 SER A N 1
ATOM 595 C CA . SER A 1 76 ? -14.996 3.839 23.056 1.00 92.56 76 SER A CA 1
ATOM 596 C C . SER A 1 76 ? -15.815 2.654 22.551 1.00 92.56 76 SER A C 1
ATOM 598 O O . SER A 1 76 ? -16.439 1.966 23.356 1.00 92.56 76 SER A O 1
ATOM 600 N N . THR A 1 77 ? -15.853 2.420 21.236 1.00 96.00 77 THR A N 1
ATOM 601 C CA . THR A 1 77 ? -16.666 1.356 20.635 1.00 96.00 77 THR A CA 1
ATOM 602 C C . THR A 1 77 ? -15.894 0.560 19.591 1.00 96.00 77 THR A C 1
ATOM 604 O O . THR A 1 77 ? -15.148 1.117 18.782 1.00 96.00 77 THR A O 1
ATOM 607 N N . ASP A 1 78 ? -16.167 -0.741 19.531 1.00 96.19 78 ASP A N 1
ATOM 608 C CA . ASP A 1 78 ? -15.588 -1.649 18.536 1.00 96.19 78 ASP A CA 1
ATOM 609 C C . ASP A 1 78 ? -15.936 -1.240 17.099 1.00 96.19 78 ASP A C 1
ATOM 611 O O . ASP A 1 78 ? -15.122 -1.384 16.190 1.00 96.19 78 ASP A O 1
ATOM 615 N N . ARG A 1 79 ? -17.098 -0.606 16.891 1.00 97.31 79 ARG A N 1
ATOM 616 C CA . ARG A 1 79 ? -17.518 -0.070 15.585 1.00 97.31 79 ARG A CA 1
ATOM 617 C C . ARG A 1 79 ? -16.568 1.000 15.041 1.00 97.31 79 ARG A C 1
ATOM 619 O O . ARG A 1 79 ? -16.361 1.068 13.831 1.00 97.31 79 ARG A O 1
ATOM 626 N N . GLN A 1 80 ? -15.990 1.833 15.907 1.00 97.38 80 GLN A N 1
ATOM 627 C CA . GLN A 1 80 ? -15.019 2.850 15.490 1.00 97.38 80 GLN A CA 1
ATOM 628 C C . GLN A 1 80 ? -13.715 2.198 15.017 1.00 97.38 80 GLN A C 1
ATOM 630 O O . GLN A 1 80 ? -13.190 2.558 13.963 1.00 97.38 80 GLN A O 1
ATOM 635 N N . TRP A 1 81 ? -13.238 1.186 15.743 1.00 97.69 81 TRP A N 1
ATOM 636 C CA . TRP A 1 81 ? -12.078 0.393 15.340 1.00 97.69 81 TRP A CA 1
ATOM 637 C C . TRP A 1 81 ? -12.332 -0.386 14.050 1.00 97.69 81 TRP A C 1
ATOM 639 O O . TRP A 1 81 ? -11.498 -0.361 13.145 1.00 97.69 81 TRP A O 1
ATOM 649 N N . ALA A 1 82 ? -13.503 -1.011 13.923 1.00 97.94 82 ALA A N 1
ATOM 650 C CA . ALA A 1 82 ? -13.914 -1.723 12.721 1.00 97.94 82 ALA A CA 1
ATOM 651 C C . ALA A 1 82 ? -13.916 -0.807 11.489 1.00 97.94 82 ALA A C 1
ATOM 653 O O . ALA A 1 82 ? -13.430 -1.211 10.437 1.00 97.94 82 ALA A O 1
ATOM 654 N N . MET A 1 83 ? -14.387 0.439 11.619 1.00 98.31 83 MET A N 1
ATOM 655 C CA . MET A 1 83 ? -14.362 1.423 10.531 1.00 98.31 83 MET A CA 1
ATOM 656 C C . MET A 1 83 ? -12.931 1.735 10.065 1.00 98.31 83 MET A C 1
ATOM 658 O O . MET A 1 83 ? -12.655 1.755 8.866 1.00 98.31 83 MET A O 1
ATOM 662 N N . LEU A 1 84 ? -12.004 1.944 11.002 1.00 98.00 84 LEU A N 1
ATOM 663 C CA . LEU A 1 84 ? -10.600 2.236 10.689 1.00 98.00 84 LEU A CA 1
ATOM 664 C C . LEU A 1 84 ? -9.887 1.038 10.050 1.00 98.00 84 LEU A C 1
ATOM 666 O O . LEU A 1 84 ? -9.119 1.199 9.100 1.00 98.00 84 LEU A O 1
ATOM 670 N N . LEU A 1 85 ? -10.164 -0.173 10.5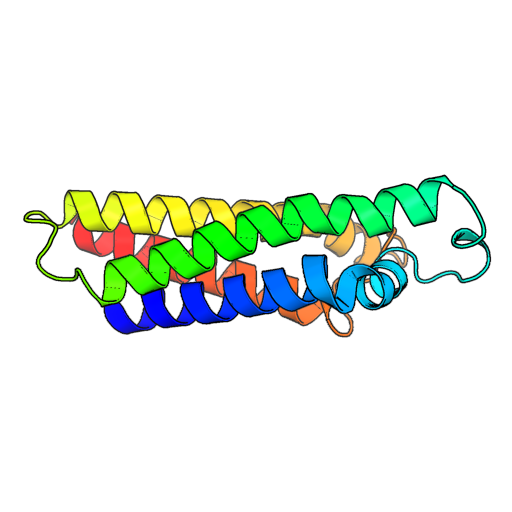33 1.00 98.38 85 LEU A N 1
ATOM 671 C CA . LEU A 1 85 ? -9.645 -1.397 9.929 1.00 98.38 85 LEU A CA 1
ATOM 672 C C . LEU A 1 85 ? -10.250 -1.637 8.544 1.00 98.38 85 LEU A C 1
ATOM 674 O O . LEU A 1 85 ? -9.515 -1.963 7.620 1.00 98.38 85 LEU A O 1
ATOM 678 N N . ALA A 1 86 ? -11.550 -1.407 8.353 1.00 98.56 86 ALA A N 1
ATOM 679 C CA . ALA A 1 86 ? -12.179 -1.484 7.038 1.00 98.56 86 ALA A CA 1
ATOM 680 C C . ALA A 1 86 ? -11.545 -0.488 6.052 1.00 98.56 86 ALA A C 1
ATOM 682 O O . ALA A 1 86 ? -11.278 -0.839 4.905 1.00 98.56 86 ALA A O 1
ATOM 683 N N . PHE A 1 87 ? -11.219 0.725 6.504 1.00 98.62 87 PHE A N 1
ATOM 684 C CA . PHE A 1 87 ? -10.482 1.696 5.700 1.00 98.62 87 PHE A CA 1
ATOM 685 C C . PHE A 1 87 ? -9.088 1.184 5.290 1.00 98.62 87 PHE A C 1
ATOM 687 O O . PHE A 1 87 ? -8.756 1.213 4.104 1.00 98.62 87 PHE A O 1
ATOM 694 N N . ASN A 1 88 ? -8.299 0.639 6.224 1.00 98.69 88 ASN A N 1
ATOM 695 C CA . ASN A 1 88 ? -7.015 0.003 5.894 1.00 98.69 88 ASN A CA 1
ATOM 696 C C . ASN A 1 88 ? -7.195 -1.184 4.929 1.00 98.69 88 ASN A C 1
ATOM 698 O O . ASN A 1 88 ? -6.412 -1.348 3.993 1.00 98.69 88 ASN A O 1
ATOM 702 N N . ALA A 1 89 ? -8.239 -1.998 5.117 1.00 98.75 89 ALA A N 1
ATOM 703 C CA . ALA A 1 89 ? -8.550 -3.112 4.229 1.00 98.75 89 ALA A CA 1
ATOM 704 C C . ALA A 1 89 ? -8.808 -2.636 2.797 1.00 98.75 89 ALA A C 1
ATOM 706 O O . ALA A 1 89 ? -8.266 -3.218 1.863 1.00 98.75 89 ALA A O 1
ATOM 707 N N . ILE A 1 90 ? -9.584 -1.561 2.625 1.00 98.69 90 ILE A N 1
ATOM 708 C CA . ILE A 1 90 ? -9.860 -0.945 1.321 1.00 98.69 90 ILE A CA 1
ATOM 709 C C . ILE A 1 90 ? -8.577 -0.385 0.700 1.00 98.69 90 ILE A C 1
ATOM 711 O O . ILE A 1 90 ? -8.352 -0.567 -0.498 1.00 98.69 90 ILE A O 1
ATOM 715 N N . ALA A 1 91 ? -7.712 0.249 1.495 1.00 98.50 91 ALA A N 1
ATOM 716 C CA . ALA A 1 91 ? -6.428 0.748 1.015 1.00 98.50 91 ALA A CA 1
ATOM 717 C C . ALA A 1 91 ? -5.571 -0.390 0.428 1.00 98.50 91 ALA A C 1
ATOM 719 O O . ALA A 1 91 ? -5.183 -0.312 -0.740 1.00 98.50 91 ALA A O 1
ATOM 720 N N . HIS A 1 92 ? -5.375 -1.488 1.164 1.00 98.69 92 HIS A N 1
ATOM 721 C CA . HIS A 1 92 ? -4.647 -2.656 0.651 1.00 98.69 92 HIS A CA 1
ATOM 722 C C . HIS A 1 92 ? -5.370 -3.340 -0.515 1.00 98.69 92 HIS A C 1
ATOM 724 O O . HIS A 1 92 ? -4.740 -3.699 -1.509 1.00 98.69 92 HIS A O 1
ATOM 730 N N . ALA A 1 93 ? -6.699 -3.465 -0.449 1.00 98.56 93 ALA A N 1
ATOM 731 C CA . ALA A 1 93 ? -7.498 -4.027 -1.533 1.00 98.56 93 ALA A CA 1
ATOM 732 C C . ALA A 1 93 ? -7.284 -3.254 -2.836 1.00 98.56 93 ALA A C 1
ATOM 734 O O . ALA A 1 93 ? -7.114 -3.865 -3.885 1.00 98.56 93 ALA A O 1
ATOM 735 N N . SER A 1 94 ? -7.247 -1.921 -2.780 1.00 97.81 94 SER A N 1
ATOM 736 C CA . SER A 1 94 ? -7.048 -1.086 -3.966 1.00 97.81 94 SER A CA 1
ATOM 737 C C . SER A 1 94 ? -5.691 -1.342 -4.638 1.00 97.81 94 SER A C 1
ATOM 739 O O . SER A 1 94 ? -5.617 -1.449 -5.864 1.00 97.81 94 SER A O 1
ATOM 741 N N . GLN A 1 95 ? -4.632 -1.533 -3.845 1.00 95.75 95 GLN A N 1
ATOM 742 C CA . GLN A 1 95 ? -3.279 -1.826 -4.328 1.00 95.75 95 GLN A CA 1
ATOM 743 C C . GLN A 1 95 ? -3.170 -3.256 -4.888 1.00 95.75 95 GLN A C 1
ATOM 745 O O . GLN A 1 95 ? -2.587 -3.472 -5.959 1.00 95.75 95 GLN A O 1
ATOM 750 N N . PHE A 1 96 ? -3.806 -4.223 -4.220 1.00 98.12 96 PHE A N 1
ATOM 751 C CA . PHE A 1 96 ? -3.920 -5.602 -4.688 1.00 98.12 96 PHE A CA 1
ATOM 752 C C . PHE A 1 96 ? -4.690 -5.693 -6.013 1.00 98.12 96 PHE A C 1
ATOM 754 O O . PHE A 1 96 ? -4.169 -6.210 -7.003 1.00 98.12 96 PHE A O 1
ATOM 761 N N . VAL A 1 97 ? -5.911 -5.147 -6.056 1.00 97.88 97 VAL A N 1
ATOM 762 C CA . VAL A 1 97 ? -6.799 -5.171 -7.229 1.00 97.88 97 VAL A CA 1
ATOM 763 C C . VAL A 1 97 ? -6.147 -4.478 -8.421 1.00 97.88 97 VAL A C 1
ATOM 765 O O . VAL A 1 97 ? -6.228 -4.999 -9.531 1.00 97.88 97 VAL A O 1
ATOM 768 N N . GLY A 1 98 ? -5.420 -3.376 -8.205 1.00 95.06 98 GLY A N 1
ATOM 769 C CA . GLY A 1 98 ? -4.658 -2.709 -9.265 1.00 95.06 98 GLY A CA 1
ATOM 770 C C . GLY A 1 98 ? -3.623 -3.614 -9.953 1.00 95.06 98 GLY A C 1
ATOM 771 O O . GLY A 1 98 ? -3.334 -3.435 -11.135 1.00 95.06 98 GLY A O 1
ATOM 772 N N . ASN A 1 99 ? -3.107 -4.633 -9.258 1.00 96.69 99 ASN A N 1
ATOM 773 C CA . ASN A 1 99 ? -2.159 -5.603 -9.810 1.00 96.69 99 ASN A CA 1
ATOM 774 C C . ASN A 1 99 ? -2.821 -6.848 -10.423 1.00 96.69 99 ASN A C 1
ATOM 776 O O . ASN A 1 99 ? -2.163 -7.565 -11.179 1.00 96.69 99 ASN A O 1
ATOM 780 N N . VAL A 1 100 ? -4.105 -7.113 -10.159 1.00 97.81 100 VAL A N 1
ATOM 781 C CA . VAL A 1 100 ? -4.801 -8.309 -10.670 1.00 97.81 100 VAL A CA 1
ATOM 782 C C . VAL A 1 100 ? -4.809 -8.376 -12.206 1.00 97.81 100 VAL A C 1
ATOM 784 O O . VAL A 1 100 ? -4.432 -9.425 -12.737 1.00 97.81 100 VAL A O 1
ATOM 787 N N . PRO A 1 101 ? -5.139 -7.304 -12.961 1.00 97.19 101 PRO A N 1
ATOM 788 C CA . PRO A 1 101 ? -5.073 -7.348 -14.421 1.00 97.19 101 PRO A CA 1
ATOM 789 C C . PRO A 1 101 ? -3.669 -7.673 -14.939 1.00 97.19 101 PRO A C 1
ATOM 791 O O . PRO A 1 101 ? -3.524 -8.456 -15.875 1.00 97.19 101 PRO A O 1
ATOM 794 N N . MET A 1 102 ? -2.620 -7.126 -14.312 1.00 96.81 102 MET A N 1
ATOM 795 C CA . MET A 1 102 ? -1.239 -7.430 -14.698 1.00 96.81 102 MET A CA 1
ATOM 796 C C . MET A 1 102 ? -0.874 -8.882 -14.391 1.00 96.81 102 MET A C 1
ATOM 798 O O . MET A 1 102 ? -0.285 -9.542 -15.240 1.00 96.81 102 MET A O 1
ATOM 802 N N . ALA A 1 103 ? -1.299 -9.416 -13.245 1.00 97.19 103 ALA A N 1
ATOM 803 C CA . ALA A 1 103 ? -1.085 -10.814 -12.885 1.00 97.19 103 ALA A CA 1
ATOM 804 C C . ALA A 1 103 ? -1.735 -11.778 -13.897 1.00 97.19 103 ALA A C 1
ATOM 806 O O . ALA A 1 103 ? -1.123 -12.771 -14.294 1.00 97.19 103 ALA A O 1
ATOM 807 N N . LEU A 1 104 ? -2.952 -11.474 -14.363 1.00 98.00 104 LEU A N 1
ATOM 808 C CA . LEU A 1 104 ? -3.642 -12.262 -15.391 1.00 98.00 104 LEU A CA 1
ATOM 809 C C . LEU A 1 104 ? -2.917 -12.204 -16.743 1.00 98.00 104 LEU A C 1
ATOM 811 O O . LEU A 1 104 ? -2.761 -13.231 -17.404 1.00 98.00 104 LEU A O 1
ATOM 815 N N . ARG A 1 105 ? -2.419 -11.027 -17.133 1.00 97.38 105 ARG A N 1
ATOM 816 C CA . ARG A 1 105 ? -1.610 -10.861 -18.3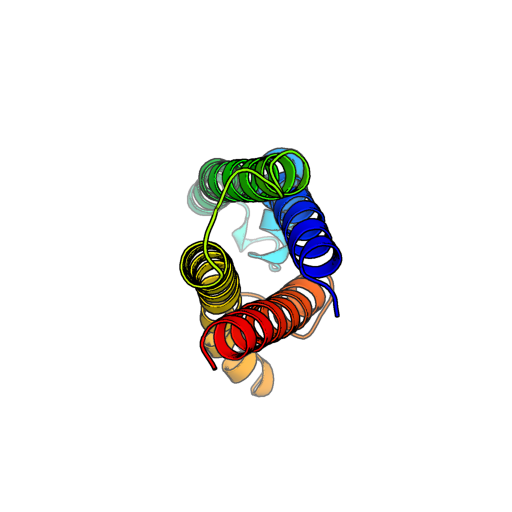52 1.00 97.38 105 ARG A CA 1
ATOM 817 C C . ARG A 1 105 ? -0.266 -11.586 -18.259 1.00 97.38 105 ARG A C 1
ATOM 819 O O . ARG A 1 105 ? 0.118 -12.269 -19.204 1.00 97.38 105 ARG A O 1
ATOM 826 N N . ASN A 1 106 ? 0.394 -11.554 -17.099 1.00 96.75 106 ASN A N 1
ATOM 827 C CA . ASN A 1 106 ? 1.662 -12.255 -16.878 1.00 96.75 106 ASN A CA 1
ATOM 828 C C . ASN A 1 106 ? 1.549 -13.777 -17.058 1.00 96.75 106 ASN A C 1
ATOM 830 O O . ASN A 1 106 ? 2.537 -14.405 -17.432 1.00 96.75 106 ASN A O 1
ATOM 834 N N . ARG A 1 107 ? 0.367 -14.380 -16.848 1.00 95.88 107 ARG A N 1
ATOM 835 C CA . ARG A 1 107 ? 0.138 -15.813 -17.132 1.00 95.88 107 ARG A CA 1
ATOM 836 C C . ARG A 1 107 ? 0.273 -16.170 -18.613 1.00 95.88 107 ARG A C 1
ATOM 838 O O . ARG A 1 107 ? 0.563 -17.317 -18.926 1.00 95.88 107 ARG A O 1
ATOM 845 N N . HIS A 1 108 ? 0.098 -15.191 -19.492 1.00 96.12 108 HIS A N 1
ATOM 846 C CA . HIS A 1 108 ? 0.233 -15.330 -20.940 1.00 96.12 108 HIS A CA 1
ATOM 847 C C . HIS A 1 108 ? 1.566 -14.759 -21.453 1.00 96.12 108 HIS A C 1
ATOM 849 O O . HIS A 1 108 ? 1.748 -14.602 -22.653 1.00 96.12 108 HIS A O 1
ATOM 855 N N . GLY A 1 109 ? 2.502 -14.424 -20.554 1.00 92.25 109 GLY A N 1
ATOM 856 C CA . GLY A 1 109 ? 3.777 -13.797 -20.916 1.00 92.25 109 GLY A CA 1
ATOM 857 C C . GLY A 1 109 ? 3.688 -12.297 -21.227 1.00 92.25 109 GLY A C 1
ATOM 858 O O . GLY A 1 109 ? 4.685 -11.710 -21.635 1.00 92.25 109 GLY A O 1
ATOM 859 N N . GLU A 1 110 ? 2.533 -11.664 -21.008 1.00 92.75 110 GLU A N 1
ATOM 860 C CA . GLU A 1 110 ? 2.311 -10.231 -21.235 1.00 92.75 110 GLU A CA 1
ATOM 861 C C . GLU A 1 110 ? 2.390 -9.403 -19.936 1.00 92.75 110 GLU A C 1
ATOM 863 O O . GLU A 1 110 ? 2.610 -9.936 -18.851 1.00 92.75 110 GLU A O 1
ATOM 868 N N . GLY A 1 111 ? 2.123 -8.094 -20.025 1.00 91.31 111 GLY A N 1
ATOM 869 C CA . GLY A 1 111 ? 1.976 -7.175 -18.890 1.00 91.31 111 GLY A CA 1
ATOM 870 C C . GLY A 1 111 ? 3.094 -6.136 -18.826 1.00 91.31 111 GLY A C 1
ATOM 871 O O . GLY A 1 111 ? 4.208 -6.387 -19.268 1.00 91.31 111 GLY A O 1
ATOM 872 N N . GLN A 1 112 ? 2.782 -4.956 -18.284 1.00 91.19 112 GLN A N 1
ATOM 873 C CA . GLN A 1 112 ? 3.731 -3.832 -18.230 1.00 91.19 112 GLN A CA 1
ATOM 874 C C . GLN A 1 112 ? 4.841 -4.068 -17.193 1.00 91.19 112 GLN A C 1
ATOM 876 O O . GLN A 1 112 ? 6.005 -3.755 -17.421 1.00 91.19 112 GLN A O 1
ATOM 881 N N . TRP A 1 113 ? 4.489 -4.707 -16.077 1.00 93.69 113 TRP A N 1
ATOM 882 C CA . TRP A 1 113 ? 5.424 -5.217 -15.078 1.00 93.69 113 TRP A CA 1
ATOM 883 C C . TRP A 1 113 ? 5.085 -6.665 -14.724 1.00 93.69 113 TRP A C 1
ATOM 885 O O . TRP A 1 113 ? 3.983 -7.156 -14.985 1.00 93.69 113 TRP A O 1
ATOM 895 N N . ASN A 1 114 ? 6.047 -7.366 -14.121 1.00 94.88 114 ASN A N 1
ATOM 896 C CA . ASN A 1 114 ? 5.885 -8.763 -13.733 1.00 94.88 114 ASN A CA 1
ATOM 897 C C . ASN A 1 114 ? 5.489 -8.877 -12.256 1.00 94.88 114 ASN A C 1
ATOM 899 O O . ASN A 1 114 ? 6.334 -8.743 -11.372 1.00 94.88 114 ASN A O 1
ATOM 903 N N . VAL A 1 115 ? 4.211 -9.154 -11.999 1.00 97.00 115 VAL A N 1
ATOM 904 C CA . VAL A 1 115 ? 3.637 -9.328 -10.660 1.00 97.00 115 VAL A CA 1
ATOM 905 C C . VAL A 1 115 ? 4.219 -10.542 -9.944 1.00 97.00 115 VAL A C 1
ATOM 907 O O . VAL A 1 115 ? 4.409 -10.497 -8.739 1.00 97.00 115 VAL A O 1
ATOM 910 N N . PHE A 1 116 ? 4.573 -11.616 -10.649 1.00 95.69 116 PHE A N 1
ATOM 911 C CA . PHE A 1 116 ? 5.044 -12.856 -10.021 1.00 95.69 116 PHE A CA 1
ATOM 912 C C . PHE A 1 116 ? 6.551 -12.881 -9.729 1.00 95.69 116 PHE A C 1
ATOM 914 O O . PHE A 1 116 ? 7.100 -13.938 -9.418 1.00 95.69 116 PHE A O 1
ATOM 921 N N . LYS A 1 117 ? 7.246 -11.737 -9.814 1.00 93.62 117 LYS A N 1
ATOM 922 C CA . LYS A 1 117 ? 8.689 -11.647 -9.554 1.00 93.62 117 LYS A CA 1
ATOM 923 C C . LYS A 1 117 ? 9.062 -10.474 -8.647 1.00 93.62 117 LYS A C 1
ATOM 925 O O . LYS A 1 117 ? 8.503 -9.382 -8.708 1.00 93.62 117 LYS A O 1
ATOM 930 N N . GLY A 1 118 ? 10.089 -10.699 -7.828 1.00 94.38 118 GLY A N 1
ATOM 931 C CA . GLY A 1 118 ? 10.801 -9.646 -7.106 1.00 94.38 118 GLY A CA 1
ATOM 932 C C . GLY A 1 118 ? 9.939 -8.855 -6.117 1.00 94.38 118 GLY A C 1
ATOM 933 O O . GLY A 1 118 ? 9.343 -9.415 -5.199 1.00 94.38 118 GLY A O 1
ATOM 934 N N . VAL A 1 119 ? 9.965 -7.527 -6.240 1.00 95.00 119 VAL A N 1
ATOM 935 C CA . VAL A 1 119 ? 9.241 -6.611 -5.340 1.00 95.00 119 VAL A CA 1
ATOM 936 C C . VAL A 1 119 ? 7.735 -6.638 -5.608 1.00 95.00 119 VAL A C 1
ATOM 938 O O . VAL A 1 119 ? 6.965 -6.582 -4.657 1.00 95.00 119 VAL A O 1
ATOM 941 N N . MET A 1 120 ? 7.304 -6.816 -6.859 1.00 96.88 120 MET A N 1
ATOM 942 C CA . MET A 1 120 ? 5.874 -6.826 -7.187 1.00 96.88 120 MET A CA 1
ATOM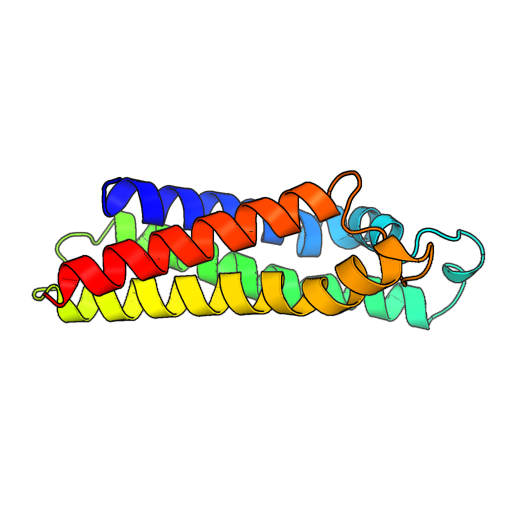 943 C C . MET A 1 120 ? 5.137 -8.022 -6.599 1.00 96.88 120 MET A C 1
ATOM 945 O O . MET A 1 120 ? 4.018 -7.856 -6.126 1.00 96.88 120 MET A O 1
ATOM 949 N N . LEU A 1 121 ? 5.785 -9.190 -6.529 1.00 97.31 121 LEU A N 1
ATOM 950 C CA . LEU A 1 121 ? 5.193 -10.359 -5.871 1.00 97.31 121 LEU A CA 1
ATOM 951 C C . LEU A 1 121 ? 4.983 -10.105 -4.382 1.00 97.31 121 LEU A C 1
ATOM 953 O O . LEU A 1 121 ? 3.943 -10.455 -3.832 1.00 97.31 121 LEU A O 1
ATOM 957 N N . ARG A 1 122 ? 5.968 -9.468 -3.738 1.00 97.50 122 ARG A N 1
ATOM 958 C CA . ARG A 1 122 ? 5.865 -9.087 -2.327 1.00 97.50 122 ARG A CA 1
ATOM 959 C C . ARG A 1 122 ? 4.705 -8.126 -2.110 1.00 97.50 122 ARG A C 1
ATOM 961 O O . ARG A 1 122 ? 3.918 -8.366 -1.205 1.00 97.50 122 ARG A O 1
ATOM 968 N N . ILE A 1 123 ? 4.570 -7.113 -2.969 1.00 97.25 123 ILE A N 1
ATOM 969 C CA . ILE A 1 123 ? 3.452 -6.167 -2.912 1.00 97.25 123 ILE A CA 1
ATOM 970 C C . ILE A 1 123 ? 2.117 -6.893 -3.050 1.00 97.25 123 ILE A C 1
ATOM 972 O O . ILE A 1 123 ? 1.283 -6.821 -2.156 1.00 97.25 123 ILE A O 1
ATOM 976 N N . PHE A 1 124 ? 1.966 -7.689 -4.105 1.00 98.25 124 PHE A N 1
ATOM 977 C CA . PHE A 1 124 ? 0.735 -8.418 -4.384 1.00 98.25 124 PHE A CA 1
ATOM 978 C C . PHE A 1 124 ? 0.300 -9.332 -3.231 1.00 98.25 124 PHE A C 1
ATOM 980 O O . PHE A 1 124 ? -0.862 -9.323 -2.832 1.00 98.25 124 PHE A O 1
ATOM 987 N N . VAL A 1 125 ? 1.228 -10.112 -2.672 1.00 98.50 125 VAL A N 1
ATOM 988 C CA . VAL A 1 125 ? 0.920 -11.047 -1.582 1.00 98.50 125 VAL A CA 1
ATOM 989 C C . VAL A 1 125 ? 0.630 -10.310 -0.278 1.00 98.50 125 VAL A C 1
ATOM 991 O O . VAL A 1 125 ? -0.334 -10.649 0.404 1.00 98.50 125 VAL A O 1
ATOM 994 N N . ILE A 1 126 ? 1.445 -9.318 0.087 1.00 98.50 126 ILE A N 1
ATOM 995 C CA . ILE A 1 126 ? 1.296 -8.636 1.376 1.00 98.50 126 ILE A CA 1
ATOM 996 C C . ILE A 1 126 ? 0.033 -7.773 1.388 1.00 98.50 126 ILE A C 1
ATOM 998 O O . ILE A 1 126 ? -0.705 -7.831 2.370 1.00 98.50 126 ILE A O 1
ATOM 1002 N N . ASP A 1 127 ? -0.283 -7.071 0.296 1.00 98.56 127 ASP A N 1
ATOM 1003 C CA . ASP A 1 127 ? -1.534 -6.313 0.190 1.00 98.56 127 ASP A CA 1
ATOM 1004 C C . ASP A 1 127 ? -2.754 -7.234 0.276 1.00 98.56 127 ASP A C 1
ATOM 1006 O O . ASP A 1 127 ? -3.707 -6.931 0.990 1.00 98.56 127 ASP A O 1
ATOM 1010 N N . PHE A 1 128 ? -2.717 -8.408 -0.362 1.00 98.69 128 PHE A N 1
ATOM 1011 C CA . PHE A 1 128 ? -3.788 -9.394 -0.209 1.00 98.69 128 PHE A CA 1
ATOM 1012 C C . PHE A 1 128 ? -3.950 -9.847 1.248 1.00 98.69 128 PHE A C 1
ATOM 1014 O O . PHE A 1 128 ? -5.056 -9.849 1.787 1.00 98.69 128 PHE A O 1
ATOM 1021 N N . VAL A 1 129 ? -2.851 -10.218 1.907 1.00 98.62 129 VAL A N 1
ATOM 1022 C CA . VAL A 1 129 ? -2.880 -10.710 3.291 1.00 98.62 129 VAL A CA 1
ATOM 1023 C C . VAL A 1 129 ? -3.371 -9.627 4.252 1.00 98.62 129 VAL A C 1
ATOM 1025 O O . VAL A 1 129 ? -4.245 -9.898 5.076 1.00 98.62 129 VAL A O 1
ATOM 1028 N N . LEU A 1 130 ? -2.873 -8.394 4.132 1.00 98.62 130 LEU A N 1
ATOM 1029 C CA . LEU A 1 130 ? -3.304 -7.286 4.984 1.00 98.62 130 LEU A CA 1
ATOM 1030 C C . LEU A 1 130 ? -4.741 -6.857 4.694 1.00 98.62 130 LEU A C 1
ATOM 1032 O O . LEU A 1 130 ? -5.473 -6.578 5.642 1.00 98.62 130 LEU A O 1
ATOM 1036 N N . MET A 1 131 ? -5.195 -6.889 3.439 1.00 98.69 131 MET A N 1
ATOM 1037 C CA . MET A 1 131 ? -6.612 -6.719 3.108 1.00 98.69 131 MET A CA 1
ATOM 1038 C C . MET A 1 131 ? -7.480 -7.726 3.875 1.00 98.69 131 MET A C 1
ATOM 1040 O O . MET A 1 131 ? -8.441 -7.326 4.540 1.00 98.69 131 MET A O 1
ATOM 1044 N N . ILE A 1 132 ? -7.143 -9.019 3.818 1.00 98.62 132 ILE A N 1
ATOM 1045 C CA . ILE A 1 132 ? -7.911 -10.079 4.487 1.00 98.62 132 ILE A CA 1
ATOM 1046 C C . ILE A 1 132 ? -7.880 -9.907 6.003 1.00 98.62 132 ILE A C 1
ATOM 1048 O O . ILE A 1 132 ? -8.919 -9.981 6.650 1.00 98.62 132 ILE A O 1
ATOM 1052 N N . PHE A 1 133 ? -6.713 -9.643 6.580 1.00 98.50 133 PHE A N 1
ATOM 1053 C CA . PHE A 1 133 ? -6.564 -9.499 8.022 1.00 98.50 133 PHE A CA 1
ATOM 1054 C C . PHE A 1 133 ? -7.305 -8.295 8.596 1.00 98.50 133 PHE A C 1
ATOM 1056 O O . PHE A 1 133 ? -7.990 -8.435 9.610 1.00 98.50 133 PHE A O 1
ATOM 1063 N N . ASN A 1 134 ? -7.210 -7.135 7.944 1.00 98.69 134 ASN A N 1
ATOM 1064 C CA . ASN A 1 134 ? -7.969 -5.960 8.354 1.00 98.69 134 ASN A CA 1
ATOM 1065 C C . ASN A 1 134 ? -9.479 -6.212 8.224 1.00 98.69 134 ASN A C 1
ATOM 1067 O O . ASN A 1 134 ? -10.217 -5.933 9.165 1.00 98.69 134 ASN A O 1
ATOM 1071 N N . SER A 1 135 ? -9.929 -6.807 7.111 1.00 98.50 135 SER A N 1
ATOM 1072 C CA . SER A 1 135 ? -11.347 -7.139 6.896 1.00 98.50 135 SER A CA 1
ATOM 1073 C C . SER A 1 135 ? -11.871 -8.119 7.944 1.00 98.50 135 SER A C 1
ATOM 1075 O O . SER A 1 135 ? -12.926 -7.902 8.528 1.00 98.50 135 SER A O 1
ATOM 1077 N N . PHE A 1 136 ? -11.121 -9.189 8.208 1.00 98.06 136 PHE A N 1
ATOM 1078 C CA . PHE A 1 136 ? -11.507 -10.224 9.158 1.00 98.06 136 PHE A CA 1
ATOM 1079 C C . PHE A 1 136 ? -11.662 -9.657 10.571 1.00 98.06 136 PHE A C 1
ATOM 1081 O O . PHE A 1 136 ? 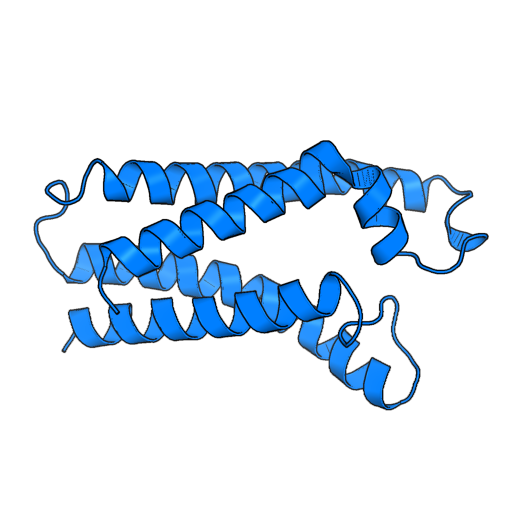-12.694 -9.868 11.200 1.00 98.06 136 PHE A O 1
ATOM 1088 N N . ILE A 1 137 ? -10.678 -8.892 11.056 1.00 97.81 137 ILE A N 1
ATOM 1089 C CA . ILE A 1 137 ? -10.756 -8.287 12.393 1.00 97.81 137 ILE A CA 1
ATOM 1090 C C . ILE A 1 137 ? -11.873 -7.237 12.444 1.00 97.81 137 ILE A C 1
ATOM 1092 O O . ILE A 1 137 ? -12.608 -7.200 13.425 1.00 97.81 137 ILE A O 1
ATOM 1096 N N . ALA A 1 138 ? -12.055 -6.432 11.390 1.00 97.94 138 ALA A N 1
ATOM 1097 C CA . ALA A 1 138 ? -13.160 -5.479 11.320 1.00 97.94 138 ALA A CA 1
ATOM 1098 C C . ALA A 1 138 ? -14.525 -6.171 11.452 1.00 97.94 138 ALA A C 1
ATOM 1100 O O . ALA A 1 138 ? -15.364 -5.705 12.212 1.00 97.94 138 ALA A O 1
ATOM 1101 N N . VAL A 1 139 ? -14.738 -7.300 10.767 1.00 97.88 139 VAL A N 1
ATOM 1102 C CA . VAL A 1 139 ? -15.979 -8.085 10.880 1.00 97.88 139 VAL A CA 1
ATOM 1103 C C . VAL A 1 139 ? -16.145 -8.671 12.281 1.00 97.88 139 VAL A C 1
ATOM 1105 O O . VAL A 1 139 ? -17.234 -8.586 12.835 1.00 97.88 139 VAL A O 1
ATOM 1108 N N . MET A 1 140 ? -15.083 -9.216 12.882 1.00 96.88 140 MET A N 1
ATOM 1109 C CA . MET A 1 140 ? -15.143 -9.762 14.248 1.00 96.88 140 MET A CA 1
ATOM 1110 C C . MET A 1 140 ? -15.482 -8.708 15.309 1.00 96.88 140 MET A C 1
ATOM 1112 O O . MET A 1 140 ? -16.051 -9.054 16.329 1.00 96.88 140 MET A O 1
ATOM 1116 N N . LEU A 1 141 ? -15.154 -7.436 15.079 1.00 96.12 141 LEU A N 1
ATOM 1117 C CA . LEU A 1 141 ? -15.517 -6.323 15.966 1.00 96.12 141 LEU A CA 1
ATOM 1118 C C . LEU A 1 141 ? -16.978 -5.858 15.803 1.00 96.12 141 LEU A C 1
ATOM 1120 O O . LEU A 1 141 ? -17.445 -4.998 16.549 1.00 96.12 141 LEU A O 1
ATOM 1124 N N . LEU A 1 142 ? -17.694 -6.361 14.794 1.00 94.94 142 LEU A N 1
ATOM 1125 C CA . LEU A 1 142 ? -19.084 -5.989 14.507 1.00 94.94 142 LEU A CA 1
ATOM 1126 C C . LEU A 1 142 ? -20.100 -7.075 14.879 1.00 94.94 142 LEU A 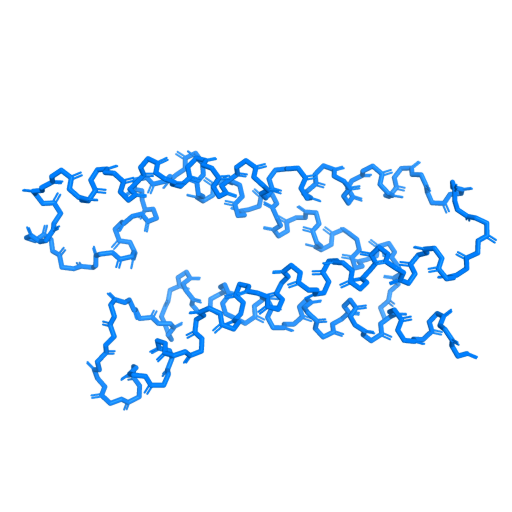C 1
ATOM 1128 O O . LEU A 1 142 ? -21.300 -6.795 14.824 1.00 94.94 142 LEU A O 1
ATOM 1132 N N . VAL A 1 143 ? -19.634 -8.278 15.218 1.00 91.31 143 VAL A N 1
ATOM 1133 C CA . VAL A 1 143 ? -20.445 -9.454 15.568 1.00 91.31 143 VAL A CA 1
ATOM 1134 C C . VAL A 1 143 ? -20.261 -9.763 17.043 1.00 91.31 143 VAL A C 1
ATOM 1136 O O . VAL A 1 143 ? -21.296 -9.968 17.713 1.00 91.31 143 VAL A O 1
#

Organism: NCBI:txid2601894

Sequence (143 aa):
MTLVAVLLLNAIWFGLAFEAFYIRRRVFGKVMVPIREDRENTAYDALVESGRFMGGFNLALSALNIALIFNLGGFSTDRQWAMLLAFNAIAHASQFVGNVPMALRNRHGEGQWNVFKGVMLRIFVIDFVLMIFNSFIAVMLLV

Foldseek 3Di:
DDLLVLLQLLLVVLQVLLCVLAVVLVVNLCQLAVDPVVCPDPVSVVSSNVSNVRSVVSNVRNVVSVVCSVPVVVDDALLVSLVNLQVSLVVLVVQLVVCVVQCVQVVVVDHSGRCVDDVNVVSNVSSVVSSCVSNVSSVVRVD

pLDDT: mean 96.66, std 3.53, range [62.75, 98.81]

Radius of gyration: 16.86 Å; chains: 1; bounding box: 36×28×48 Å

Secondary structure (DSSP, 8-state):
--HHHHHHHHHHHHHHHHIIIIISHHHHHHHHS-SSGGGSSHHHHHHHHHHHHHHHHHHHHHHHHHHHHHTTTS-SSHHHHHHHHHHHHHHHHHHHHHHHHHHHHHTTT--SS-TTSHHHHHHHHHHHHHHHHHHHHHHHTT-